Protein AF-A0A0E0AJB6-F1 (afdb_monomer_lite)

Sequence (121 aa):
MEKEKQAGHGKLPHEQQLQASTELMHHSLGYARSMALGCAAKLGVADAIHRAGGCATLDGLHAALSLHPSKLPFLRSVMRVLVASGVFAQVEEEEDDNEDIAGAGGYYRLTPVSSLLVTAC

Secondary structure (DSSP, 8-state):
-------------HHHHHHHHHHHHHHHHHHHHHHHHHHHHHHTHHHHHHHTTSEEEHHHHHHHTT--GGGHHHHHHHHHHHHHTTSEEEE--S----GGGTTSSPEEEE-HHHHTT----

Organism: NCBI:txid40148

Radius of gyration: 21.07 Å; chains: 1; bounding box: 37×35×81 Å

pLDDT: mean 83.64, std 18.5, range [37.12, 96.19]

InterPro domains:
  IPR012967 Caffeic acid 3-O-methyltransferase-like, dimerisation domain [PF08100] (25-119)
  IPR016461 O-methyltransferase-like [PS51683] (25-121)
  IPR016461 O-methyltransferase-like [PTHR11746] (15-119)
  IPR036388 Winged helix-like DNA-binding domain superfamily [G3DSA:1.10.10.10] (9-117)
  IPR036390 Winged helix DNA-binding domain superfamily [SSF46785] (15-119)

Structure (mmCIF, N/CA/C/O backbone):
data_AF-A0A0E0AJB6-F1
#
_entry.id   AF-A0A0E0AJB6-F1
#
loop_
_atom_site.group_PDB
_atom_site.id
_atom_site.type_symbol
_atom_site.label_atom_id
_atom_site.label_alt_id
_atom_site.label_comp_id
_atom_site.label_asym_id
_atom_site.label_entity_id
_atom_site.label_seq_id
_atom_site.pdbx_PDB_ins_code
_atom_site.Cartn_x
_atom_site.Cartn_y
_atom_site.Cartn_z
_atom_site.occupancy
_atom_site.B_iso_or_equiv
_atom_site.auth_seq_id
_atom_site.auth_comp_id
_atom_site.auth_asym_id
_atom_site.auth_atom_id
_atom_site.pdbx_PDB_model_num
ATOM 1 N N . MET A 1 1 ? -8.980 7.826 62.248 1.00 37.12 1 MET A N 1
ATOM 2 C CA . MET A 1 1 ? -9.774 6.675 61.778 1.00 37.12 1 MET A CA 1
ATOM 3 C C . MET A 1 1 ? -10.696 7.186 60.681 1.00 37.12 1 MET A C 1
ATOM 5 O O . MET A 1 1 ? -11.859 7.468 60.913 1.00 37.12 1 MET A O 1
ATOM 9 N N . GLU A 1 2 ? -10.133 7.648 59.567 1.00 44.25 2 GLU A N 1
ATOM 10 C CA . GLU A 1 2 ? -9.718 6.776 58.457 1.00 44.25 2 GLU A CA 1
ATOM 11 C C . GLU A 1 2 ? -10.877 5.877 58.033 1.00 44.25 2 GLU A C 1
ATOM 13 O O . GLU A 1 2 ? -11.219 4.933 58.735 1.00 44.25 2 GLU A O 1
ATOM 18 N N . LYS A 1 3 ? -11.454 6.159 56.868 1.00 40.78 3 LYS A N 1
ATOM 19 C CA . LYS A 1 3 ? -11.121 5.354 55.696 1.00 40.78 3 LYS A CA 1
ATOM 20 C C . LYS A 1 3 ? -11.335 6.180 54.437 1.00 40.78 3 LYS A C 1
ATOM 22 O O . LYS A 1 3 ? -12.447 6.591 54.114 1.00 40.78 3 LYS A O 1
ATOM 27 N N . GLU A 1 4 ? -10.214 6.433 53.772 1.00 41.44 4 GLU A N 1
ATOM 28 C CA . GLU A 1 4 ? -10.127 6.894 52.397 1.00 41.44 4 GLU A CA 1
ATOM 29 C C . GLU A 1 4 ? -11.095 6.110 51.515 1.00 41.44 4 GLU A C 1
ATOM 31 O O . GLU A 1 4 ? -11.059 4.880 51.427 1.00 41.44 4 GLU A O 1
ATOM 36 N N . LYS A 1 5 ? -11.966 6.852 50.837 1.00 46.44 5 LYS A N 1
ATOM 37 C CA . LYS A 1 5 ? -12.751 6.347 49.722 1.00 46.44 5 LYS A CA 1
ATOM 38 C C . LYS A 1 5 ? -11.797 6.218 48.541 1.00 46.44 5 LYS A C 1
ATOM 40 O O . LYS A 1 5 ? -11.645 7.142 47.747 1.00 46.44 5 LYS A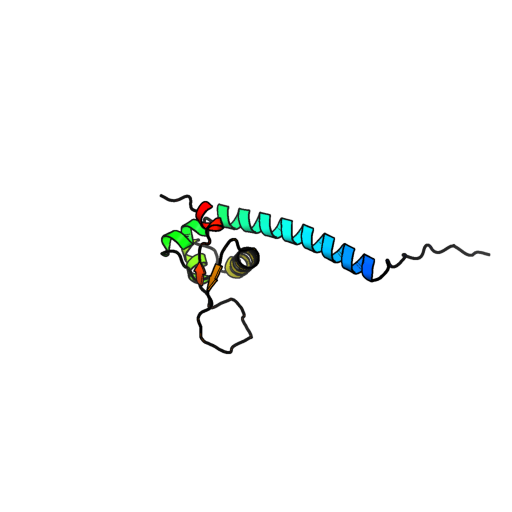 O 1
ATOM 45 N N . GLN A 1 6 ? -11.118 5.079 48.477 1.00 44.09 6 GLN A N 1
ATOM 46 C CA . GLN A 1 6 ? -10.267 4.715 47.358 1.00 44.09 6 GLN A CA 1
ATOM 47 C C . GLN A 1 6 ? -11.124 4.728 46.087 1.00 44.09 6 GLN A C 1
ATOM 49 O O . GLN A 1 6 ? -12.059 3.939 45.937 1.00 44.09 6 GLN A O 1
ATOM 54 N N . ALA A 1 7 ? -10.846 5.686 45.204 1.00 43.38 7 ALA A N 1
ATOM 55 C CA . ALA A 1 7 ? -11.436 5.775 43.882 1.00 43.38 7 ALA A CA 1
ATOM 56 C C . ALA A 1 7 ? -10.963 4.560 43.077 1.00 43.38 7 ALA A C 1
ATOM 58 O O . ALA A 1 7 ? -9.855 4.530 42.544 1.00 43.38 7 ALA A O 1
ATOM 59 N N . GLY A 1 8 ? -11.789 3.515 43.062 1.00 42.62 8 GLY A N 1
ATOM 60 C CA . GLY A 1 8 ? -11.574 2.357 42.213 1.00 42.62 8 GLY A CA 1
ATOM 61 C C . GLY A 1 8 ? -11.555 2.807 40.758 1.00 42.62 8 GLY A C 1
ATOM 62 O O . GLY A 1 8 ? -12.491 3.462 40.301 1.00 42.62 8 GLY A O 1
ATOM 63 N N . HIS A 1 9 ? -10.493 2.453 40.035 1.00 51.06 9 HIS A N 1
ATOM 64 C CA . HIS A 1 9 ? -10.499 2.429 38.577 1.00 51.06 9 HIS A CA 1
ATOM 65 C C . HIS A 1 9 ? -11.685 1.560 38.142 1.00 51.06 9 HIS A C 1
ATOM 67 O O . HIS A 1 9 ? -11.621 0.332 38.197 1.00 51.06 9 HIS A O 1
ATOM 73 N N . GLY A 1 10 ? -12.803 2.200 37.800 1.00 55.09 10 GLY A N 1
ATOM 74 C CA . GLY A 1 10 ? -14.006 1.520 37.348 1.00 55.09 10 GLY A CA 1
ATOM 75 C C . GLY A 1 10 ? -13.693 0.797 36.048 1.00 55.09 10 GLY A C 1
ATOM 76 O O . GLY A 1 10 ? -13.557 1.427 35.002 1.00 55.09 10 GLY A O 1
ATOM 77 N N . LYS A 1 11 ? -13.531 -0.525 36.116 1.00 63.06 11 LYS A N 1
ATOM 78 C CA . LYS A 1 11 ? -13.407 -1.366 34.930 1.00 63.06 11 LYS A CA 1
ATOM 79 C C . LYS A 1 11 ? -14.711 -1.215 34.143 1.00 63.06 11 LYS A C 1
ATOM 81 O O . LYS A 1 11 ? -15.762 -1.632 34.624 1.00 63.06 11 LYS A O 1
ATOM 86 N N . LEU A 1 12 ? -14.645 -0.570 32.978 1.00 70.25 12 LEU A N 1
ATOM 87 C CA . LEU A 1 12 ? -15.773 -0.493 32.048 1.00 70.25 12 LEU A CA 1
ATOM 88 C C . LEU A 1 12 ? -16.323 -1.917 31.799 1.00 70.25 12 LEU A C 1
ATOM 90 O O . LEU A 1 12 ? -15.528 -2.863 31.750 1.00 70.25 12 LEU A O 1
ATOM 94 N N . PRO A 1 13 ? -17.649 -2.098 31.653 1.00 87.00 13 PRO A N 1
ATOM 95 C CA . PRO A 1 13 ? -18.245 -3.362 31.231 1.00 87.00 13 PRO A CA 1
ATOM 96 C C . PRO A 1 13 ? -17.507 -3.943 30.019 1.00 87.00 13 PRO A C 1
ATOM 98 O O . PRO A 1 13 ? -17.110 -3.198 29.126 1.00 87.00 13 PRO A O 1
ATOM 101 N N . HIS A 1 14 ? -17.329 -5.266 29.972 1.00 88.00 14 HIS A N 1
ATOM 102 C CA . HIS A 1 14 ? -16.544 -5.947 28.930 1.00 88.00 14 HIS A CA 1
ATOM 103 C C . HIS A 1 14 ? -16.961 -5.550 27.501 1.00 88.00 14 HIS A C 1
ATOM 105 O O . HIS A 1 14 ? -16.120 -5.350 26.632 1.00 88.00 14 HIS A O 1
ATOM 111 N N . GLU A 1 15 ? -18.261 -5.367 27.280 1.00 90.81 15 GLU A N 1
ATOM 112 C CA . GLU A 1 15 ? -18.830 -4.945 25.998 1.00 90.81 15 GLU A CA 1
ATOM 113 C C . GLU A 1 15 ? -18.426 -3.508 25.622 1.00 90.81 15 GLU A C 1
ATOM 115 O O . GLU A 1 15 ? -18.019 -3.250 24.492 1.00 90.81 15 GLU A O 1
ATOM 120 N N . GLN A 1 16 ? -18.417 -2.589 26.596 1.00 91.44 16 GLN A N 1
ATOM 121 C CA . GLN A 1 16 ? -17.944 -1.214 26.401 1.00 91.44 16 GLN A CA 1
ATOM 122 C C . GLN A 1 16 ? -16.432 -1.164 26.150 1.00 91.44 16 GLN A C 1
ATOM 124 O O . GLN A 1 16 ? -15.971 -0.346 25.358 1.00 91.44 16 GLN A O 1
ATOM 129 N N . GLN A 1 17 ? -15.654 -2.048 26.785 1.00 91.94 17 GLN A N 1
ATOM 130 C CA . GLN A 1 17 ? -14.219 -2.177 26.510 1.00 91.94 17 GLN A CA 1
ATOM 131 C C . GLN A 1 17 ? -13.970 -2.665 25.081 1.00 91.94 17 GLN A C 1
ATOM 133 O O . GLN A 1 17 ? -13.159 -2.073 24.372 1.00 91.94 17 GLN A O 1
ATOM 138 N N . LEU A 1 18 ? -14.697 -3.696 24.640 1.00 95.12 18 LEU A N 1
ATOM 139 C CA . LEU A 1 18 ? -14.582 -4.232 23.285 1.00 95.12 18 LEU A CA 1
ATOM 140 C C . LEU A 1 18 ? -14.973 -3.193 22.227 1.00 95.12 18 LEU A C 1
ATOM 142 O O . LEU A 1 18 ? -14.268 -3.033 21.227 1.00 95.12 18 LEU A O 1
ATOM 146 N N . GLN A 1 19 ? -16.061 -2.457 22.460 1.00 95.12 19 GLN A N 1
ATOM 147 C CA . GLN A 1 19 ? -16.491 -1.390 21.564 1.00 95.12 19 GLN A CA 1
ATOM 148 C C . GLN A 1 19 ? -15.448 -0.267 21.497 1.00 95.12 19 GLN A C 1
ATOM 150 O O . GLN A 1 19 ? -15.022 0.096 20.403 1.00 95.12 19 GLN A O 1
ATOM 155 N N . ALA A 1 20 ? -14.958 0.217 22.642 1.00 95.62 20 ALA A N 1
ATOM 156 C CA . ALA A 1 20 ? -13.932 1.257 22.680 1.00 95.62 20 ALA A CA 1
ATOM 157 C C . ALA A 1 20 ? -12.632 0.820 21.978 1.00 95.62 20 ALA A C 1
ATOM 159 O O . ALA A 1 20 ? -12.030 1.596 21.235 1.00 95.62 20 ALA A O 1
ATOM 160 N N . SER A 1 21 ? -12.205 -0.436 22.160 1.00 94.06 21 SER A N 1
ATOM 161 C CA . SER A 1 21 ? -11.056 -0.991 21.437 1.00 94.06 21 SER A CA 1
ATOM 162 C C . SER A 1 21 ? -11.304 -1.061 19.931 1.00 94.06 21 SER A C 1
ATOM 164 O O . SER A 1 21 ? -10.416 -0.720 19.155 1.00 94.06 21 SER A O 1
ATOM 166 N N . THR A 1 22 ? -12.506 -1.450 19.507 1.00 96.19 22 THR A N 1
ATOM 167 C CA . THR A 1 22 ? -12.876 -1.494 18.085 1.00 96.19 22 THR A CA 1
ATOM 168 C C . THR A 1 22 ? -12.837 -0.100 17.461 1.00 96.19 22 THR A C 1
ATOM 170 O O . THR A 1 22 ? -12.237 0.081 16.402 1.00 96.19 22 THR A O 1
ATOM 173 N N . GLU A 1 23 ? -13.414 0.898 18.132 1.00 96.06 23 GLU A N 1
ATOM 174 C CA . GLU A 1 23 ? -13.410 2.293 17.682 1.00 96.06 23 GLU A CA 1
ATOM 175 C C . GLU A 1 23 ? -11.980 2.840 17.551 1.00 96.06 23 GLU A C 1
ATOM 177 O O . GLU A 1 23 ? -11.617 3.408 16.514 1.00 96.06 23 GLU A O 1
ATOM 182 N N . LEU A 1 24 ? -11.134 2.598 18.557 1.00 95.88 24 LEU A N 1
ATOM 183 C CA . LEU A 1 24 ? -9.729 3.006 18.533 1.00 95.88 24 LEU A CA 1
ATOM 184 C C . LEU A 1 24 ? -8.952 2.326 17.396 1.00 95.88 24 LEU A C 1
ATOM 186 O O . LEU A 1 24 ? -8.167 2.978 16.698 1.00 95.88 24 LEU A O 1
ATOM 190 N N . MET A 1 25 ? -9.176 1.028 17.186 1.00 93.00 25 MET A N 1
ATOM 191 C CA . MET A 1 25 ? -8.531 0.268 16.117 1.00 93.00 25 MET A CA 1
ATOM 192 C C . MET A 1 25 ? -8.983 0.737 14.738 1.00 93.00 25 MET A C 1
ATOM 194 O O . MET A 1 25 ? -8.150 0.873 13.845 1.00 93.00 25 MET A O 1
ATOM 198 N N . HIS A 1 26 ? -10.266 1.049 14.562 1.00 93.69 26 HIS A N 1
ATOM 199 C CA . HIS A 1 26 ? -10.784 1.584 13.309 1.00 93.69 26 HIS A CA 1
ATOM 200 C C . HIS A 1 26 ? -10.144 2.938 12.970 1.00 93.69 26 HIS A C 1
ATOM 202 O O . HIS A 1 26 ? -9.676 3.135 11.847 1.00 93.69 26 HIS A O 1
ATOM 208 N N . HIS A 1 27 ? -10.041 3.846 13.947 1.00 94.62 27 HIS A N 1
ATOM 209 C CA . HIS A 1 27 ? -9.377 5.135 13.746 1.00 94.62 27 HIS A CA 1
ATOM 210 C C . HIS A 1 27 ? -7.886 4.969 13.407 1.00 94.62 27 HIS A C 1
ATOM 212 O O . HIS A 1 27 ? -7.391 5.547 12.435 1.00 94.62 27 HIS A O 1
ATOM 218 N N . SER A 1 28 ? -7.186 4.116 14.159 1.00 92.94 28 SER A N 1
ATOM 219 C CA . SER A 1 28 ? -5.764 3.820 13.948 1.00 92.94 28 SER A CA 1
ATOM 220 C C . SER A 1 28 ? -5.505 3.200 12.572 1.00 92.94 28 SER A C 1
ATOM 222 O O . SER A 1 28 ? -4.583 3.606 11.863 1.00 92.94 28 SER A O 1
ATOM 224 N N . LEU A 1 29 ? -6.345 2.248 12.158 1.00 89.06 29 LEU A N 1
ATOM 225 C CA . LEU A 1 29 ? -6.240 1.592 10.858 1.00 89.06 29 LEU A CA 1
ATOM 226 C C . LEU A 1 29 ? -6.580 2.550 9.711 1.00 89.06 29 LEU A C 1
ATOM 228 O O . LEU A 1 29 ? -5.921 2.513 8.673 1.00 89.06 29 LEU A O 1
ATOM 232 N N . GLY A 1 30 ? -7.560 3.438 9.900 1.00 93.19 30 GLY A N 1
ATOM 233 C CA . GLY A 1 30 ? -7.875 4.506 8.953 1.00 93.19 30 GLY A CA 1
ATOM 234 C C . GLY A 1 30 ? -6.679 5.429 8.710 1.00 93.19 30 GLY A C 1
ATOM 235 O O . GLY A 1 30 ? -6.318 5.684 7.560 1.00 93.19 30 GLY A O 1
ATOM 236 N N . TYR A 1 31 ? -6.002 5.860 9.778 1.00 93.56 31 TYR A N 1
ATOM 237 C CA . TYR A 1 31 ? -4.764 6.635 9.668 1.00 93.56 31 TYR A CA 1
ATOM 238 C C . TYR A 1 31 ? -3.649 5.849 8.961 1.00 93.56 31 TYR A C 1
ATOM 240 O O . TYR A 1 31 ? -3.040 6.356 8.016 1.00 93.56 31 TYR A O 1
ATOM 248 N N . ALA A 1 32 ? -3.415 4.594 9.360 1.00 91.19 32 ALA A N 1
ATOM 249 C CA . ALA A 1 32 ? -2.394 3.741 8.753 1.00 91.19 32 ALA A CA 1
ATOM 250 C C . ALA A 1 32 ? -2.629 3.535 7.247 1.00 91.19 32 ALA A C 1
ATOM 252 O O . ALA A 1 32 ? -1.683 3.612 6.465 1.00 91.19 32 ALA A O 1
ATOM 253 N N . ARG A 1 33 ? -3.887 3.345 6.827 1.00 93.19 33 ARG A N 1
ATOM 254 C CA . ARG A 1 33 ? -4.293 3.228 5.418 1.00 93.19 33 ARG A CA 1
ATOM 255 C C . ARG A 1 33 ? -3.958 4.495 4.631 1.00 93.19 33 ARG A C 1
ATOM 257 O O . ARG A 1 33 ? -3.329 4.404 3.581 1.00 93.19 33 ARG A O 1
ATOM 264 N N . SER A 1 34 ? -4.327 5.666 5.150 1.00 95.12 34 SER A N 1
ATOM 265 C CA . SER A 1 34 ? -4.028 6.958 4.515 1.00 95.12 34 SER A CA 1
ATOM 266 C C . SER A 1 34 ? -2.525 7.201 4.398 1.00 95.12 34 SER A C 1
ATOM 268 O O . SER A 1 34 ? -2.043 7.639 3.352 1.00 95.12 34 SER A O 1
ATOM 270 N N . MET A 1 35 ? -1.761 6.861 5.438 1.00 96.06 35 MET A N 1
ATOM 271 C CA . MET A 1 35 ? -0.309 6.995 5.404 1.00 96.06 35 MET A CA 1
ATOM 272 C C . MET A 1 35 ? 0.349 6.015 4.437 1.00 96.06 35 MET A C 1
ATOM 274 O O . MET A 1 35 ? 1.234 6.413 3.682 1.00 96.06 35 MET A O 1
ATOM 278 N N . ALA A 1 36 ? -0.102 4.760 4.412 1.00 95.56 36 ALA A N 1
ATOM 279 C CA . ALA A 1 36 ? 0.360 3.762 3.457 1.00 95.56 36 ALA A CA 1
ATOM 280 C C . ALA A 1 36 ? 0.081 4.209 2.015 1.00 95.56 36 ALA A C 1
ATOM 282 O O . ALA A 1 36 ? 0.965 4.112 1.165 1.00 95.56 36 ALA A O 1
ATOM 283 N N . LEU A 1 37 ? -1.103 4.775 1.755 1.00 95.56 37 LEU A N 1
ATOM 284 C CA . LEU A 1 37 ? -1.476 5.299 0.441 1.00 95.56 37 LEU A CA 1
ATOM 285 C C . LEU A 1 37 ? -0.569 6.465 0.035 1.00 95.56 37 LEU A C 1
ATOM 287 O O . LEU A 1 37 ? -0.026 6.471 -1.068 1.00 95.56 37 LEU A O 1
ATOM 291 N N . GLY A 1 38 ? -0.339 7.411 0.948 1.00 95.56 38 GLY A N 1
ATOM 292 C CA . GLY A 1 38 ? 0.596 8.512 0.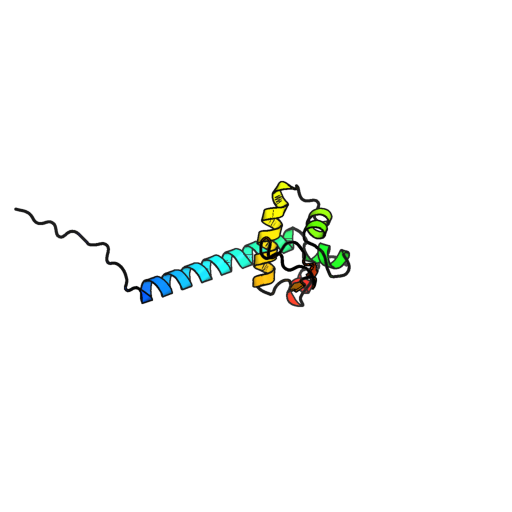730 1.00 95.56 38 GLY A CA 1
ATOM 293 C C . GLY A 1 38 ? 2.025 8.032 0.457 1.00 95.56 38 GLY A C 1
ATOM 294 O O . GLY A 1 38 ? 2.701 8.586 -0.408 1.00 95.56 38 GLY A O 1
ATOM 295 N N . CYS A 1 39 ? 2.487 6.986 1.147 1.00 94.75 39 CYS A N 1
ATOM 296 C CA . CYS A 1 39 ? 3.782 6.360 0.880 1.00 94.75 39 CYS A CA 1
ATOM 297 C C . CYS A 1 39 ? 3.831 5.714 -0.508 1.00 94.75 39 CYS A C 1
ATOM 299 O O . CYS A 1 39 ? 4.784 5.957 -1.242 1.00 94.75 39 CYS A O 1
ATOM 301 N N . ALA A 1 40 ? 2.817 4.932 -0.888 1.00 94.94 40 ALA A N 1
ATOM 302 C CA . ALA A 1 40 ? 2.765 4.281 -2.196 1.00 94.94 40 ALA A CA 1
ATOM 303 C C . ALA A 1 40 ? 2.728 5.288 -3.352 1.00 94.94 40 ALA A C 1
ATOM 305 O O . ALA A 1 40 ? 3.414 5.082 -4.353 1.00 94.94 40 ALA A O 1
ATOM 306 N N . ALA A 1 41 ? 1.999 6.395 -3.186 1.00 94.00 41 ALA A N 1
ATOM 307 C CA . ALA A 1 41 ? 1.978 7.491 -4.149 1.00 94.00 41 ALA A CA 1
ATOM 308 C C . ALA A 1 41 ? 3.356 8.164 -4.272 1.00 94.00 41 ALA A C 1
ATOM 310 O O . ALA A 1 41 ? 3.880 8.293 -5.371 1.00 94.00 41 ALA A O 1
ATOM 311 N N . LYS A 1 42 ? 3.995 8.529 -3.150 1.00 94.50 42 LYS A N 1
ATOM 312 C CA . LYS A 1 42 ? 5.325 9.174 -3.158 1.00 94.50 42 LYS A CA 1
ATOM 313 C C . LYS A 1 42 ? 6.435 8.275 -3.693 1.00 94.50 42 LYS A C 1
ATOM 315 O O . LYS A 1 42 ? 7.375 8.772 -4.301 1.00 94.50 42 LYS A O 1
ATOM 320 N N . LEU A 1 43 ? 6.355 6.975 -3.422 1.00 94.19 43 LEU A N 1
ATOM 321 C CA . LEU A 1 43 ? 7.304 5.996 -3.942 1.00 94.19 43 LEU A CA 1
ATOM 322 C C . LEU A 1 43 ? 7.056 5.691 -5.426 1.00 94.19 43 LEU A C 1
ATOM 324 O O . LEU A 1 43 ? 7.938 5.142 -6.068 1.00 94.19 43 LEU A O 1
ATOM 328 N N . GLY A 1 44 ? 5.890 6.030 -5.984 1.00 95.25 44 GLY A N 1
ATOM 329 C CA . GLY A 1 44 ? 5.545 5.662 -7.357 1.00 95.25 44 GLY A CA 1
ATOM 330 C C . GLY A 1 44 ? 5.325 4.156 -7.512 1.00 95.25 44 GLY A C 1
ATOM 331 O O . GLY A 1 44 ? 5.703 3.570 -8.524 1.00 95.25 44 GLY A O 1
ATOM 332 N N . VAL A 1 45 ? 4.732 3.505 -6.501 1.00 96.00 45 VAL A N 1
ATOM 333 C CA . VAL A 1 45 ? 4.448 2.057 -6.527 1.00 96.00 45 VAL A CA 1
ATOM 334 C C . VAL A 1 45 ? 3.540 1.705 -7.703 1.00 96.00 45 VAL A C 1
ATOM 336 O O . VAL A 1 45 ? 3.797 0.731 -8.404 1.00 96.00 45 VAL A O 1
ATOM 339 N N . ALA A 1 46 ? 2.498 2.507 -7.946 1.00 95.69 46 ALA A N 1
ATOM 340 C CA . ALA A 1 46 ? 1.577 2.273 -9.054 1.00 95.69 46 ALA A CA 1
ATOM 341 C C . ALA A 1 46 ? 2.290 2.363 -10.411 1.00 95.69 46 ALA A C 1
ATOM 343 O O . ALA A 1 46 ? 2.129 1.473 -11.243 1.00 95.69 46 ALA A O 1
ATOM 344 N N . ASP A 1 47 ? 3.150 3.368 -10.593 1.00 95.88 47 ASP A N 1
ATOM 345 C CA . ASP A 1 47 ? 3.966 3.507 -11.800 1.00 95.88 47 ASP A CA 1
ATOM 346 C C . ASP A 1 47 ? 4.964 2.351 -11.959 1.00 95.88 47 ASP A C 1
ATOM 348 O O . ASP A 1 47 ? 5.183 1.870 -13.068 1.00 95.88 47 ASP A O 1
ATOM 352 N N . ALA A 1 48 ? 5.563 1.870 -10.865 1.00 95.75 48 ALA A N 1
ATOM 353 C CA . ALA A 1 48 ? 6.464 0.720 -10.897 1.00 95.75 48 ALA A CA 1
ATOM 354 C C . ALA A 1 48 ? 5.743 -0.558 -11.357 1.00 95.75 48 ALA A C 1
ATOM 356 O O . ALA A 1 48 ? 6.251 -1.258 -12.231 1.00 95.75 48 ALA A O 1
ATOM 357 N N . ILE A 1 49 ? 4.541 -0.826 -10.834 1.00 95.44 49 ILE A N 1
ATOM 358 C CA . ILE A 1 49 ? 3.712 -1.961 -11.271 1.00 95.44 49 ILE A CA 1
ATOM 359 C C . ILE A 1 49 ? 3.272 -1.777 -12.728 1.00 95.44 49 ILE A C 1
ATOM 361 O O . ILE A 1 49 ? 3.306 -2.730 -13.503 1.00 95.44 49 ILE A O 1
ATOM 365 N N . HIS A 1 50 ? 2.891 -0.560 -13.128 1.00 94.69 50 HIS A N 1
ATOM 366 C CA . HIS A 1 50 ? 2.487 -0.269 -14.502 1.00 94.69 50 HIS A CA 1
ATOM 367 C C . HIS A 1 50 ? 3.624 -0.540 -15.499 1.00 94.69 50 HIS A C 1
ATOM 369 O O . HIS A 1 50 ? 3.432 -1.274 -16.468 1.00 94.69 50 HIS A O 1
ATOM 375 N N . ARG A 1 51 ? 4.837 -0.041 -15.218 1.00 94.44 51 ARG A N 1
ATOM 376 C CA . ARG A 1 51 ? 6.033 -0.285 -16.045 1.00 94.44 51 ARG A CA 1
ATOM 377 C C . ARG A 1 51 ? 6.454 -1.754 -16.091 1.00 94.44 51 ARG A C 1
ATOM 379 O O . ARG A 1 51 ? 7.061 -2.169 -17.072 1.00 94.44 51 ARG A O 1
ATOM 386 N N . ALA A 1 52 ? 6.128 -2.533 -15.062 1.00 91.56 52 ALA A N 1
ATOM 387 C CA . ALA A 1 52 ? 6.380 -3.972 -15.017 1.00 91.56 52 ALA A CA 1
ATOM 388 C C . ALA A 1 52 ? 5.360 -4.807 -15.824 1.00 91.56 52 ALA A C 1
ATOM 390 O O . ALA A 1 52 ? 5.420 -6.031 -15.796 1.00 91.56 52 ALA A O 1
ATOM 391 N N . GLY A 1 53 ? 4.427 -4.176 -16.549 1.00 89.12 53 GLY A N 1
ATOM 392 C CA . GLY A 1 53 ? 3.392 -4.876 -17.321 1.00 89.12 53 GLY A CA 1
ATOM 393 C C . GLY A 1 53 ? 2.089 -5.107 -16.549 1.00 89.12 53 GLY A C 1
ATOM 394 O O . GLY A 1 53 ? 1.267 -5.926 -16.951 1.00 89.12 53 GLY A O 1
ATOM 395 N N . GLY A 1 54 ? 1.875 -4.383 -15.445 1.00 87.62 54 GLY A N 1
ATOM 396 C CA . GLY A 1 54 ? 0.636 -4.416 -14.662 1.00 87.62 54 GLY A CA 1
ATOM 397 C C . GLY A 1 54 ? 0.636 -5.401 -13.490 1.00 87.62 54 GLY A C 1
ATOM 398 O O . GLY A 1 54 ? -0.335 -5.434 -12.729 1.00 87.62 54 GLY A O 1
ATOM 399 N N . CYS A 1 55 ? 1.715 -6.161 -13.299 1.00 91.50 55 CYS A N 1
ATOM 400 C CA . CYS A 1 55 ? 1.956 -6.975 -12.113 1.00 91.50 55 CYS A CA 1
ATOM 401 C C . CYS A 1 55 ? 3.435 -6.926 -11.699 1.00 91.50 55 CYS A C 1
ATOM 403 O O . CYS A 1 55 ? 4.314 -6.767 -12.540 1.00 91.50 55 CYS A O 1
ATOM 405 N N . ALA A 1 56 ? 3.721 -7.041 -10.400 1.00 93.69 56 ALA A N 1
ATOM 406 C CA . ALA A 1 56 ? 5.092 -7.090 -9.891 1.00 93.69 56 ALA A CA 1
ATOM 407 C C . ALA A 1 56 ? 5.180 -7.882 -8.581 1.00 93.69 56 ALA A C 1
ATOM 409 O O . ALA A 1 56 ? 4.309 -7.761 -7.723 1.00 93.69 56 ALA A O 1
ATOM 410 N N . THR A 1 57 ? 6.249 -8.656 -8.396 1.00 93.69 57 THR A N 1
ATOM 411 C CA . THR A 1 57 ? 6.559 -9.293 -7.105 1.00 93.69 57 THR A CA 1
ATOM 412 C C . THR A 1 57 ? 7.060 -8.257 -6.097 1.00 93.69 57 THR A C 1
ATOM 414 O O . THR A 1 57 ? 7.415 -7.132 -6.462 1.00 93.69 57 THR A O 1
ATOM 417 N N . LEU A 1 58 ? 7.123 -8.622 -4.812 1.00 93.12 58 LEU A N 1
ATOM 418 C CA . LEU A 1 58 ? 7.685 -7.739 -3.785 1.00 93.12 58 LEU A CA 1
ATOM 419 C C . LEU A 1 58 ? 9.136 -7.342 -4.096 1.00 93.12 58 LEU A C 1
ATOM 421 O O . LEU A 1 58 ? 9.487 -6.168 -3.975 1.00 93.12 58 LEU A O 1
ATOM 425 N N . ASP A 1 59 ? 9.956 -8.303 -4.520 1.00 91.69 59 ASP A N 1
ATOM 426 C CA . ASP A 1 59 ? 11.358 -8.061 -4.867 1.00 91.69 59 ASP A CA 1
ATOM 427 C C . ASP A 1 59 ? 11.483 -7.262 -6.168 1.00 91.69 59 ASP A C 1
ATOM 429 O O . ASP A 1 59 ? 12.305 -6.352 -6.260 1.00 91.69 59 ASP A O 1
ATOM 433 N N . GLY A 1 60 ? 10.602 -7.518 -7.143 1.00 92.50 60 GLY A N 1
ATOM 434 C CA . GLY A 1 60 ? 10.504 -6.713 -8.359 1.00 92.50 60 GLY A CA 1
ATOM 435 C C . GLY A 1 60 ? 10.170 -5.251 -8.055 1.00 92.50 60 GLY A C 1
ATOM 436 O O . GLY A 1 60 ? 10.807 -4.345 -8.592 1.00 92.50 60 GLY A O 1
ATOM 437 N N . LEU A 1 61 ? 9.233 -5.004 -7.133 1.00 93.69 61 LEU A N 1
ATOM 438 C CA . LEU A 1 61 ? 8.930 -3.658 -6.645 1.00 93.69 61 LEU A CA 1
ATOM 439 C C . LEU A 1 61 ? 10.116 -3.042 -5.906 1.00 93.69 61 LEU A C 1
ATOM 441 O O . LEU A 1 61 ? 10.452 -1.887 -6.146 1.00 93.69 61 LEU A O 1
ATOM 445 N N . HIS A 1 62 ? 10.765 -3.787 -5.013 1.00 94.25 62 HIS A N 1
ATOM 446 C CA . HIS A 1 62 ? 11.926 -3.301 -4.267 1.00 94.25 62 HIS A CA 1
ATOM 447 C C . HIS A 1 62 ? 13.063 -2.853 -5.192 1.00 94.25 62 HIS A C 1
ATOM 449 O O . HIS A 1 62 ? 13.596 -1.753 -5.011 1.00 94.25 62 HIS A O 1
ATOM 455 N N . ALA A 1 63 ? 13.353 -3.652 -6.222 1.00 93.06 63 ALA A N 1
ATOM 456 C CA . ALA A 1 63 ? 14.330 -3.340 -7.257 1.00 93.06 63 ALA A CA 1
ATOM 457 C C . ALA A 1 63 ? 13.901 -2.133 -8.108 1.00 93.06 63 ALA A C 1
ATOM 459 O O . ALA A 1 63 ? 14.679 -1.195 -8.280 1.00 93.06 63 ALA A O 1
ATOM 460 N N . ALA A 1 64 ? 12.650 -2.100 -8.584 1.00 93.44 64 ALA A N 1
ATOM 461 C CA . ALA A 1 64 ? 12.129 -1.005 -9.409 1.00 93.44 64 ALA A CA 1
ATOM 462 C C . ALA A 1 64 ? 12.096 0.344 -8.670 1.00 93.44 64 ALA A C 1
ATOM 464 O O . ALA A 1 64 ? 12.246 1.398 -9.286 1.00 93.44 64 ALA A O 1
ATOM 465 N N . LEU A 1 65 ? 11.918 0.312 -7.348 1.00 93.69 65 LEU A N 1
ATOM 466 C CA . LEU A 1 65 ? 11.913 1.483 -6.473 1.00 93.69 65 LEU A CA 1
ATOM 467 C C . LEU A 1 65 ? 13.317 1.869 -5.974 1.00 93.69 65 LEU A C 1
ATOM 469 O O . LEU A 1 65 ? 13.451 2.860 -5.257 1.00 93.69 65 LEU A O 1
ATOM 473 N N . SER A 1 66 ? 14.358 1.102 -6.330 1.00 93.69 66 SER A N 1
ATOM 474 C CA . SER A 1 66 ? 15.750 1.317 -5.900 1.00 93.69 66 SER A CA 1
ATOM 475 C C . SER A 1 66 ? 15.899 1.483 -4.379 1.00 93.69 66 SER A C 1
ATOM 477 O O . SER A 1 66 ? 16.603 2.371 -3.890 1.00 93.69 66 SER A O 1
ATOM 479 N N . LEU A 1 67 ? 15.193 0.660 -3.598 1.00 92.75 67 LEU A N 1
ATOM 480 C CA . LEU A 1 67 ? 15.191 0.779 -2.141 1.00 92.75 67 LEU A CA 1
ATOM 481 C C 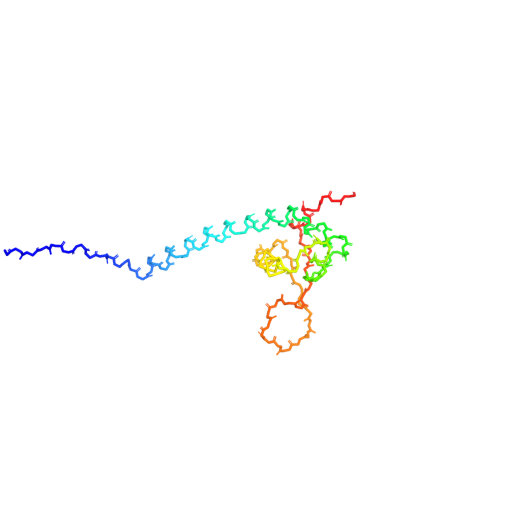. LEU A 1 67 ? 16.375 0.040 -1.506 1.00 92.75 67 LEU A C 1
ATOM 483 O O . LEU A 1 67 ? 16.827 -0.998 -1.973 1.00 92.75 67 LEU A O 1
ATOM 487 N N . HIS A 1 68 ? 16.844 0.535 -0.358 1.00 94.19 68 HIS A N 1
ATOM 488 C CA . HIS A 1 68 ? 1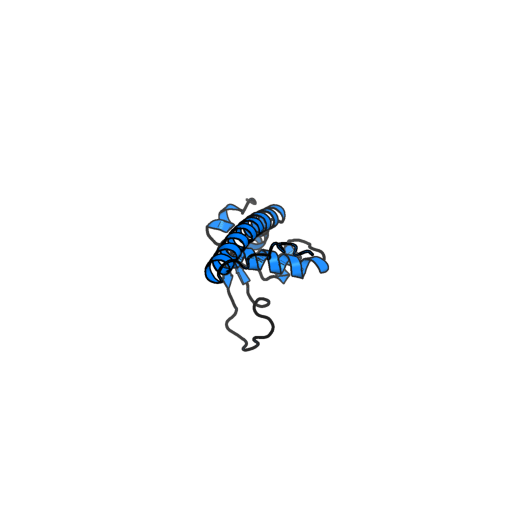7.825 -0.195 0.448 1.00 94.19 68 HIS A CA 1
ATOM 489 C C . HIS A 1 68 ? 17.210 -1.508 0.989 1.00 94.19 68 HIS A C 1
ATOM 491 O O . HIS A 1 68 ? 16.029 -1.498 1.359 1.00 94.19 68 HIS A O 1
ATOM 497 N N . PRO A 1 69 ? 17.958 -2.624 1.104 1.00 89.25 69 PRO A N 1
ATOM 498 C CA . PRO A 1 69 ? 17.430 -3.907 1.591 1.00 89.25 69 PRO A CA 1
ATOM 499 C C . PRO A 1 69 ? 16.729 -3.832 2.955 1.00 89.25 69 PRO A C 1
ATOM 501 O O . PRO A 1 69 ? 15.717 -4.492 3.178 1.00 89.25 69 PRO A O 1
ATOM 504 N N . SER A 1 70 ? 17.183 -2.946 3.849 1.00 93.56 70 SER A N 1
ATOM 505 C CA . SER A 1 70 ? 16.538 -2.724 5.157 1.00 93.56 70 SER A CA 1
ATOM 506 C C . SER A 1 70 ? 15.095 -2.208 5.072 1.00 93.56 70 SER A C 1
ATOM 508 O O . SER A 1 70 ? 14.360 -2.287 6.054 1.00 93.56 70 SER A O 1
ATOM 510 N N . LYS A 1 71 ? 14.671 -1.676 3.918 1.00 91.62 71 LYS A N 1
ATOM 511 C CA . LYS A 1 71 ? 13.311 -1.169 3.691 1.00 91.62 71 LYS A CA 1
ATOM 512 C C . LYS A 1 71 ? 12.348 -2.231 3.164 1.00 91.62 71 LYS A C 1
ATOM 514 O O . LYS A 1 71 ? 11.147 -1.974 3.146 1.00 91.62 71 LYS A O 1
ATOM 519 N N . LEU A 1 72 ? 12.835 -3.412 2.780 1.00 90.88 72 LEU A N 1
ATOM 520 C CA . LEU A 1 72 ? 12.000 -4.484 2.234 1.00 90.88 72 LEU A CA 1
ATOM 521 C C . LEU A 1 72 ? 10.867 -4.910 3.195 1.00 90.88 72 LEU A C 1
ATOM 523 O O . LEU A 1 72 ? 9.720 -4.984 2.749 1.00 90.88 72 LEU A O 1
ATOM 527 N N . PRO A 1 73 ? 11.098 -5.088 4.516 1.00 92.25 73 PRO A N 1
ATOM 528 C CA . PRO A 1 73 ? 10.015 -5.413 5.449 1.00 92.25 73 PRO A CA 1
ATOM 529 C C . PRO A 1 73 ? 8.974 -4.293 5.571 1.00 92.25 73 PRO A C 1
ATOM 531 O O . PRO A 1 73 ? 7.783 -4.562 5.710 1.00 92.25 73 PRO A O 1
ATOM 534 N N . PHE A 1 74 ? 9.404 -3.031 5.485 1.00 92.38 74 PHE A N 1
ATOM 535 C CA . PHE A 1 74 ? 8.504 -1.877 5.542 1.00 92.38 74 PHE A CA 1
ATOM 536 C C . PHE A 1 74 ? 7.653 -1.768 4.277 1.00 92.38 74 PHE A C 1
ATOM 538 O O . PHE A 1 74 ? 6.450 -1.535 4.377 1.00 92.38 74 PHE A O 1
ATOM 545 N N . LEU A 1 75 ? 8.254 -1.992 3.102 1.00 94.44 75 LEU A N 1
ATOM 546 C CA . LEU A 1 75 ? 7.526 -2.060 1.837 1.00 94.44 75 LEU A CA 1
ATOM 547 C C . LEU A 1 75 ? 6.468 -3.168 1.887 1.00 94.44 75 LEU A C 1
ATOM 549 O O . LEU A 1 75 ? 5.313 -2.908 1.563 1.00 94.44 75 LEU A O 1
ATOM 553 N N . ARG A 1 76 ? 6.829 -4.364 2.373 1.00 93.62 76 ARG A N 1
ATOM 554 C CA . ARG A 1 76 ? 5.885 -5.478 2.555 1.00 93.62 76 ARG A CA 1
ATOM 555 C C . ARG A 1 76 ? 4.700 -5.081 3.432 1.00 93.62 76 ARG A C 1
ATOM 557 O O . ARG A 1 76 ? 3.558 -5.326 3.060 1.00 93.62 76 ARG A O 1
ATOM 564 N N . SER A 1 77 ? 4.956 -4.444 4.574 1.00 92.75 77 SER A N 1
ATOM 565 C CA . SER A 1 77 ? 3.900 -3.995 5.489 1.00 92.75 77 SER A CA 1
ATOM 566 C C . SER A 1 77 ? 2.978 -2.956 4.848 1.00 92.75 77 SER A C 1
ATOM 568 O O . SER A 1 77 ? 1.759 -3.066 4.973 1.00 92.75 77 SER A O 1
ATOM 570 N N . VAL A 1 78 ? 3.536 -1.985 4.116 1.00 94.69 78 VAL A N 1
ATOM 571 C CA . VAL A 1 78 ? 2.754 -0.991 3.362 1.00 94.69 78 VAL A CA 1
ATOM 572 C C . VAL A 1 78 ? 1.889 -1.679 2.309 1.00 94.69 78 VAL A C 1
ATOM 574 O O . VAL A 1 78 ? 0.681 -1.452 2.277 1.00 94.69 78 VAL A O 1
ATOM 577 N N . MET A 1 79 ? 2.470 -2.565 1.498 1.00 95.50 79 MET 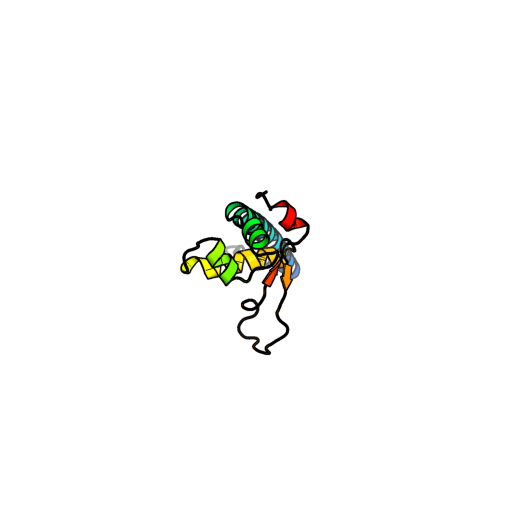A N 1
ATOM 578 C CA . MET A 1 79 ? 1.729 -3.295 0.469 1.00 95.50 79 MET A CA 1
ATOM 579 C C . MET A 1 79 ? 0.623 -4.158 1.071 1.00 95.50 79 MET A C 1
ATOM 581 O O . MET A 1 79 ? -0.493 -4.135 0.568 1.00 95.50 79 MET A O 1
ATOM 585 N N . ARG A 1 80 ? 0.872 -4.837 2.195 1.00 93.38 80 ARG A N 1
ATOM 586 C CA . ARG A 1 80 ? -0.144 -5.642 2.887 1.00 93.38 80 ARG A CA 1
ATOM 587 C C . ARG A 1 80 ? -1.326 -4.793 3.360 1.00 93.38 80 ARG A C 1
ATOM 589 O O . ARG A 1 80 ? -2.468 -5.182 3.141 1.00 93.38 80 ARG A O 1
ATOM 596 N N . VAL A 1 81 ? -1.076 -3.621 3.953 1.00 93.88 81 VAL A N 1
ATOM 597 C CA . VAL A 1 81 ? -2.147 -2.677 4.337 1.00 93.88 81 VAL A CA 1
ATOM 598 C C . VAL A 1 81 ? -2.933 -2.224 3.106 1.00 93.88 81 VAL A C 1
ATOM 600 O O . VAL A 1 81 ? -4.159 -2.120 3.151 1.00 93.88 81 VAL A O 1
ATOM 603 N N . LEU A 1 82 ? -2.248 -1.971 1.992 1.00 95.12 82 LEU A N 1
ATOM 604 C CA . LEU A 1 82 ? -2.878 -1.508 0.760 1.00 95.12 82 LEU A CA 1
ATOM 605 C C . LEU A 1 82 ? -3.667 -2.597 0.016 1.00 95.12 82 LEU A C 1
ATOM 607 O O . LEU A 1 82 ? -4.681 -2.300 -0.613 1.00 95.12 82 LEU A O 1
ATOM 611 N N . VAL A 1 83 ? -3.254 -3.855 0.138 1.00 95.31 83 VAL A N 1
ATOM 612 C CA . VAL A 1 83 ? -3.988 -5.016 -0.381 1.00 95.31 83 VAL A CA 1
ATOM 613 C C . VAL A 1 83 ? -5.205 -5.315 0.482 1.00 95.31 83 VAL A C 1
ATOM 615 O O . VAL A 1 83 ? -6.319 -5.371 -0.030 1.00 95.31 83 VAL A O 1
ATOM 618 N N . ALA A 1 84 ? -5.031 -5.386 1.805 1.00 92.19 84 ALA A N 1
ATOM 619 C CA . ALA A 1 84 ? -6.139 -5.574 2.744 1.00 92.19 84 ALA A CA 1
ATOM 620 C C . ALA A 1 84 ? -7.185 -4.449 2.649 1.00 92.19 84 ALA A C 1
ATOM 622 O O . ALA A 1 84 ? -8.337 -4.615 3.042 1.00 92.19 84 ALA A O 1
ATOM 623 N N . SER A 1 85 ? -6.786 -3.288 2.123 1.00 91.12 85 SER A N 1
ATOM 624 C CA . SER A 1 85 ? -7.682 -2.168 1.881 1.00 91.12 85 SER A CA 1
ATOM 625 C C . SER A 1 85 ? -8.343 -2.128 0.504 1.00 91.12 85 SER A C 1
ATOM 627 O O . SER A 1 85 ? -9.175 -1.241 0.287 1.00 91.12 85 SER A O 1
ATOM 629 N N . GLY A 1 86 ? -7.991 -3.044 -0.399 1.00 92.69 86 GLY A N 1
ATOM 630 C CA . GLY A 1 86 ? -8.483 -3.095 -1.776 1.00 92.69 86 GLY A CA 1
ATOM 631 C C . GLY A 1 86 ? -7.883 -2.035 -2.705 1.00 92.69 86 GLY A C 1
ATOM 632 O O . GLY A 1 86 ? -8.353 -1.872 -3.829 1.00 92.69 86 GLY A O 1
ATOM 633 N N . VAL A 1 87 ? -6.857 -1.296 -2.267 1.00 95.19 87 VAL A N 1
ATOM 634 C CA . VAL A 1 87 ? -6.175 -0.310 -3.120 1.00 95.19 87 VAL A CA 1
ATOM 635 C C . VAL A 1 87 ? -5.326 -1.024 -4.166 1.00 95.19 87 VAL A C 1
ATOM 637 O O . VAL A 1 87 ? -5.374 -0.658 -5.335 1.00 95.19 87 VAL A O 1
ATOM 640 N N . PHE A 1 88 ? -4.593 -2.064 -3.779 1.00 95.75 88 PHE A N 1
ATOM 641 C CA . PHE A 1 88 ? -3.907 -2.977 -4.699 1.00 95.75 88 PHE A CA 1
ATOM 642 C C . PHE A 1 88 ? -4.504 -4.378 -4.557 1.00 95.75 88 PHE A C 1
ATOM 644 O O . PHE A 1 88 ? -5.151 -4.682 -3.558 1.00 95.75 88 PHE A O 1
ATOM 651 N N . ALA A 1 89 ? -4.291 -5.228 -5.554 1.00 94.69 89 ALA A N 1
ATOM 652 C CA . ALA A 1 89 ? -4.611 -6.647 -5.469 1.00 94.69 89 ALA A CA 1
ATOM 653 C C . ALA A 1 89 ? -3.322 -7.447 -5.272 1.00 94.69 89 ALA A C 1
ATOM 655 O O . ALA A 1 89 ? -2.266 -7.039 -5.758 1.00 94.69 89 ALA A O 1
ATOM 656 N N . GLN A 1 90 ? -3.417 -8.582 -4.587 1.00 93.31 90 GLN A N 1
ATOM 657 C CA . GLN A 1 90 ? -2.367 -9.593 -4.554 1.00 93.31 90 GLN A CA 1
ATOM 658 C C . GLN A 1 90 ? -2.929 -10.866 -5.180 1.00 93.31 90 GLN A C 1
ATOM 660 O O . GLN A 1 90 ? -4.034 -11.280 -4.839 1.00 93.31 90 GLN A O 1
ATOM 665 N N . VAL A 1 91 ? -2.193 -11.429 -6.129 1.00 89.25 91 VAL A N 1
ATOM 666 C CA . VAL A 1 91 ? -2.481 -12.727 -6.736 1.00 89.25 91 VAL A CA 1
ATOM 667 C C . VAL A 1 91 ? -1.451 -13.691 -6.177 1.00 89.25 91 VAL A C 1
ATOM 669 O O . VAL A 1 91 ? -0.250 -13.456 -6.325 1.00 89.25 91 VAL A O 1
ATOM 672 N N . GLU A 1 92 ? -1.919 -14.711 -5.474 1.00 82.94 92 GLU A N 1
ATOM 673 C CA . GLU A 1 92 ? -1.077 -15.806 -5.000 1.00 82.94 92 GLU A CA 1
ATOM 674 C C . GLU A 1 92 ? -0.790 -16.737 -6.183 1.00 82.94 92 GLU A C 1
ATOM 676 O O . GLU A 1 92 ? -1.664 -16.956 -7.024 1.00 82.94 92 GLU A O 1
ATOM 681 N N . GLU A 1 93 ? 0.447 -17.221 -6.298 1.00 65.88 93 GLU A N 1
ATOM 682 C CA . GLU A 1 93 ? 0.728 -18.352 -7.180 1.00 65.88 93 GLU A CA 1
ATOM 683 C C . GLU A 1 93 ? 0.089 -19.594 -6.542 1.00 65.88 93 GLU A C 1
ATOM 685 O O . GLU A 1 93 ? 0.252 -19.836 -5.345 1.00 65.88 93 GLU A O 1
ATOM 690 N N . GLU A 1 94 ? -0.693 -20.345 -7.319 1.00 57.47 94 GLU A N 1
ATOM 691 C CA . GLU A 1 94 ? -1.200 -21.657 -6.914 1.00 57.47 94 GLU A CA 1
ATOM 692 C C . GLU A 1 94 ? -0.012 -22.630 -6.864 1.00 57.47 94 GLU A C 1
ATOM 694 O O . GLU A 1 94 ? 0.217 -23.307 -7.850 1.00 57.47 94 GLU A O 1
ATOM 699 N N . GLU A 1 95 ? 0.793 -22.629 -5.794 1.00 51.97 95 GLU A N 1
ATOM 700 C CA . GLU A 1 95 ? 1.716 -23.712 -5.389 1.00 51.97 95 GLU A CA 1
ATOM 701 C C . GLU A 1 95 ? 2.584 -23.256 -4.195 1.00 51.97 95 GLU A C 1
ATOM 703 O O . GLU A 1 95 ? 3.516 -22.470 -4.349 1.00 51.97 95 GLU A O 1
ATOM 708 N N . ASP A 1 96 ? 2.238 -23.694 -2.979 1.00 42.78 96 ASP A N 1
ATOM 709 C CA . ASP A 1 96 ? 3.023 -24.619 -2.132 1.00 42.78 96 ASP A CA 1
ATOM 710 C C . ASP A 1 96 ? 2.496 -24.540 -0.681 1.00 42.78 96 ASP A C 1
ATOM 712 O O . ASP A 1 96 ? 2.313 -23.451 -0.131 1.00 42.78 96 ASP A O 1
ATOM 716 N N . ASP A 1 97 ? 2.239 -25.695 -0.061 1.00 50.09 97 ASP A N 1
ATOM 717 C CA . ASP A 1 97 ? 1.593 -25.885 1.253 1.00 50.09 97 ASP A CA 1
ATOM 718 C C . ASP A 1 97 ? 2.495 -25.467 2.441 1.00 50.09 97 ASP A C 1
ATOM 720 O O . ASP A 1 97 ? 2.615 -26.169 3.448 1.00 50.09 97 ASP A O 1
ATOM 724 N N . ASN A 1 98 ? 3.186 -24.331 2.336 1.00 47.28 98 ASN A N 1
ATOM 725 C CA . ASN A 1 98 ? 4.088 -23.824 3.362 1.00 47.28 98 ASN A CA 1
ATOM 726 C C . ASN A 1 98 ? 3.477 -22.597 4.057 1.00 47.28 98 ASN A C 1
ATOM 728 O O . ASN A 1 98 ? 3.718 -21.443 3.694 1.00 47.28 98 ASN A O 1
ATOM 732 N N . GLU A 1 99 ? 2.662 -22.870 5.080 1.00 48.25 99 GLU A N 1
ATOM 733 C CA . GLU A 1 99 ? 1.929 -21.886 5.894 1.00 48.25 99 GLU A CA 1
ATOM 734 C C . GLU A 1 99 ? 2.827 -20.885 6.658 1.00 48.25 99 GLU A C 1
ATOM 736 O O . GLU A 1 99 ? 2.320 -19.918 7.233 1.00 48.25 99 GLU A O 1
ATOM 741 N N . ASP A 1 100 ? 4.155 -21.032 6.638 1.00 44.91 100 ASP A N 1
ATOM 742 C CA . ASP A 1 100 ? 5.035 -20.261 7.522 1.00 44.91 100 ASP A CA 1
ATOM 743 C C . ASP A 1 100 ? 5.443 -18.869 6.992 1.00 44.91 100 ASP A C 1
ATOM 745 O O . ASP A 1 100 ? 5.974 -18.054 7.753 1.00 44.91 100 ASP A O 1
ATOM 749 N N . ILE A 1 101 ? 5.156 -18.519 5.726 1.00 46.12 101 ILE A N 1
ATOM 750 C CA . ILE A 1 101 ? 5.351 -17.147 5.201 1.00 46.12 101 ILE A CA 1
ATOM 751 C C . ILE A 1 101 ? 4.201 -16.732 4.268 1.00 46.12 101 ILE A C 1
ATOM 753 O O . ILE A 1 101 ? 4.396 -16.430 3.089 1.00 46.12 101 ILE A O 1
ATOM 757 N N . ALA A 1 102 ? 2.986 -16.638 4.812 1.00 44.06 102 ALA A N 1
ATOM 758 C CA . ALA A 1 102 ? 1.855 -16.011 4.128 1.00 44.06 102 ALA A CA 1
ATOM 759 C C . ALA A 1 102 ? 2.211 -14.577 3.656 1.00 44.06 102 ALA A C 1
ATOM 761 O O . ALA A 1 102 ? 2.275 -13.606 4.431 1.00 44.06 102 ALA A O 1
ATOM 762 N N . GLY A 1 103 ? 2.473 -14.438 2.354 1.00 50.22 103 GLY A N 1
ATOM 763 C CA . GLY A 1 103 ? 2.603 -13.153 1.667 1.00 50.22 103 GLY A CA 1
ATOM 764 C C . GLY A 1 103 ? 3.964 -12.814 1.051 1.00 50.22 103 GLY A C 1
ATOM 765 O O . GLY A 1 103 ? 4.209 -11.625 0.832 1.00 50.22 103 GLY A O 1
ATOM 766 N N . ALA A 1 104 ? 4.844 -13.785 0.778 1.00 50.62 104 ALA A N 1
ATOM 767 C CA . ALA A 1 104 ? 6.104 -13.529 0.059 1.00 50.62 104 ALA A CA 1
ATOM 768 C C . ALA A 1 104 ? 6.097 -13.915 -1.438 1.00 50.62 104 ALA A C 1
ATOM 770 O O . ALA A 1 104 ? 6.806 -13.266 -2.201 1.00 50.62 104 ALA A O 1
ATOM 771 N N . GLY A 1 105 ? 5.291 -14.896 -1.866 1.00 62.25 105 GLY A N 1
ATOM 772 C CA . GLY A 1 105 ? 5.332 -15.463 -3.229 1.00 62.25 105 GLY A CA 1
ATOM 773 C C . GLY A 1 105 ? 4.305 -14.929 -4.239 1.00 62.25 105 GLY A C 1
ATOM 774 O O . GLY A 1 105 ? 4.156 -15.502 -5.304 1.00 62.25 105 GLY A O 1
ATOM 775 N N . GLY A 1 106 ? 3.559 -13.865 -3.923 1.00 82.81 106 GLY A N 1
ATOM 776 C CA . GLY A 1 106 ? 2.489 -13.360 -4.800 1.00 82.81 106 GLY A CA 1
ATOM 777 C C . GLY A 1 106 ? 2.871 -12.135 -5.637 1.00 82.81 106 GLY A C 1
ATOM 778 O O . GLY A 1 106 ? 3.747 -11.348 -5.261 1.00 82.81 106 GLY A O 1
ATOM 779 N N . TYR A 1 107 ? 2.141 -11.910 -6.731 1.00 91.62 107 TYR A N 1
ATOM 780 C CA . TYR A 1 107 ? 2.232 -10.684 -7.528 1.00 91.62 107 TYR A CA 1
ATOM 781 C C . TYR A 1 107 ? 1.266 -9.623 -7.016 1.00 91.62 107 TYR A C 1
ATOM 783 O O . TYR A 1 107 ? 0.079 -9.876 -6.820 1.00 91.62 107 TYR A O 1
ATOM 791 N N . TYR A 1 108 ? 1.745 -8.392 -6.894 1.00 94.88 108 TYR A N 1
ATOM 792 C CA . TYR A 1 108 ? 0.903 -7.220 -6.715 1.00 94.88 108 TYR A CA 1
ATOM 793 C C . TYR A 1 108 ? 0.416 -6.709 -8.065 1.00 94.88 108 TYR A C 1
ATOM 795 O O . TYR A 1 108 ? 1.199 -6.573 -9.004 1.00 94.88 108 TYR A O 1
ATOM 803 N N . ARG A 1 109 ? -0.872 -6.385 -8.152 1.00 95.56 109 ARG A N 1
ATOM 804 C CA . ARG A 1 109 ? -1.535 -5.875 -9.354 1.00 95.56 109 ARG A CA 1
ATOM 805 C C . ARG A 1 109 ? -2.290 -4.581 -9.046 1.00 95.56 109 ARG A C 1
ATOM 807 O O . ARG A 1 109 ? -2.766 -4.366 -7.928 1.00 95.56 109 ARG A O 1
ATOM 814 N N . LEU A 1 110 ? -2.421 -3.733 -10.065 1.00 95.62 110 LEU A N 1
ATOM 815 C CA . LEU A 1 110 ? -3.280 -2.551 -10.016 1.00 95.62 110 LEU A CA 1
ATOM 816 C C . LEU A 1 110 ? -4.765 -2.936 -9.961 1.00 95.62 110 LEU A C 1
ATOM 818 O O . LEU A 1 110 ? -5.244 -3.797 -10.696 1.00 95.62 110 LEU A O 1
ATOM 822 N N . THR A 1 111 ? -5.512 -2.246 -9.114 1.00 95.44 111 THR A N 1
ATOM 823 C CA . THR A 1 111 ? -6.978 -2.207 -9.139 1.00 95.44 111 THR A 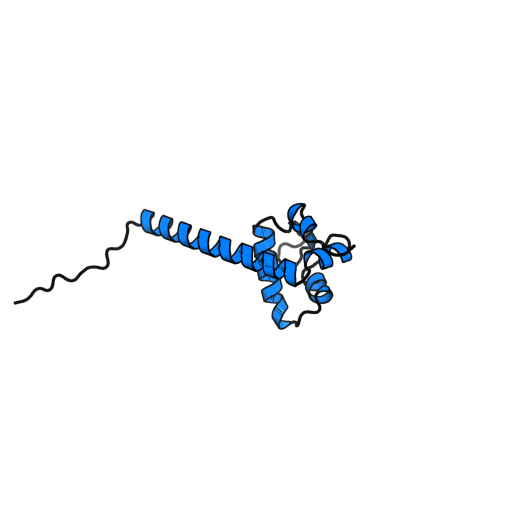CA 1
ATOM 824 C C . THR A 1 111 ? -7.417 -0.929 -9.856 1.00 95.44 111 THR A C 1
ATOM 826 O O . THR A 1 111 ? -6.594 -0.033 -10.050 1.00 95.44 111 THR A O 1
ATOM 829 N N . PRO A 1 112 ? -8.711 -0.755 -10.183 1.00 95.19 112 PRO A N 1
ATOM 830 C CA . PRO A 1 112 ? -9.200 0.523 -10.698 1.00 95.19 112 PRO A CA 1
ATOM 831 C C . PRO A 1 112 ? -8.831 1.726 -9.814 1.00 95.19 112 PRO A C 1
ATOM 833 O O . PRO A 1 112 ? -8.599 2.811 -10.334 1.00 95.19 112 PRO A O 1
ATOM 836 N N . VAL A 1 113 ? -8.726 1.531 -8.492 1.00 94.50 113 VAL A N 1
ATOM 837 C CA . VAL A 1 113 ? -8.340 2.586 -7.544 1.00 94.50 113 VAL A CA 1
ATOM 838 C C . VAL A 1 113 ? -6.860 2.935 -7.683 1.00 94.50 113 VAL A C 1
ATOM 840 O O . VAL A 1 113 ? -6.524 4.107 -7.835 1.00 94.50 113 VAL A O 1
ATOM 843 N N . SER A 1 114 ? -5.962 1.946 -7.649 1.00 94.19 114 SER A N 1
ATOM 844 C CA . SER A 1 114 ? -4.521 2.216 -7.780 1.00 94.19 114 SER A CA 1
ATOM 845 C C . SER A 1 114 ? -4.110 2.635 -9.188 1.00 94.19 114 SER A C 1
ATOM 847 O O . SER A 1 114 ? -3.106 3.328 -9.322 1.00 94.19 114 SER A O 1
ATOM 849 N N . SER A 1 115 ? -4.890 2.316 -10.223 1.00 93.06 115 SER A N 1
ATOM 850 C CA . SER A 1 115 ? -4.671 2.841 -11.577 1.00 93.06 115 SER A CA 1
ATOM 851 C C . SER A 1 115 ? -4.771 4.368 -11.653 1.00 93.06 115 SER A C 1
ATOM 853 O O . SER A 1 115 ? -4.117 4.971 -12.495 1.00 93.06 115 SER A O 1
ATOM 855 N N . LEU A 1 116 ? -5.525 5.015 -10.754 1.00 94.69 116 LEU A N 1
ATOM 856 C CA . LEU A 1 116 ? -5.589 6.483 -10.669 1.00 94.69 116 LEU A CA 1
ATOM 857 C C . LEU A 1 116 ? -4.307 7.114 -10.106 1.00 94.69 116 LEU A C 1
ATOM 859 O O . LEU A 1 116 ? -4.137 8.326 -10.187 1.00 94.69 116 LEU A O 1
ATOM 863 N N . LEU A 1 117 ? -3.426 6.311 -9.504 1.00 93.44 117 LEU A N 1
ATOM 864 C CA . LEU A 1 117 ? -2.139 6.762 -8.974 1.00 93.44 117 LEU A CA 1
ATOM 865 C C . LEU A 1 117 ? -1.018 6.702 -10.019 1.00 93.44 117 LEU A C 1
ATOM 867 O O . LEU A 1 117 ? 0.105 7.082 -9.699 1.00 93.44 117 LEU A O 1
ATOM 871 N N . VAL A 1 118 ? -1.285 6.190 -11.223 1.00 93.62 118 VAL A N 1
ATOM 872 C CA . VAL A 1 118 ? -0.299 6.153 -12.308 1.00 93.62 118 VAL A CA 1
ATOM 873 C C . VAL A 1 118 ? -0.145 7.571 -12.854 1.00 93.62 118 VAL A C 1
ATOM 875 O O . VAL A 1 118 ? -1.114 8.186 -13.295 1.00 93.62 118 VAL A O 1
ATOM 878 N N . THR A 1 119 ? 1.071 8.104 -12.778 1.00 86.50 119 THR A N 1
ATOM 879 C CA . THR A 1 119 ? 1.411 9.476 -13.179 1.00 86.50 119 THR A CA 1
ATOM 880 C C . THR A 1 119 ? 2.292 9.529 -14.423 1.00 86.50 119 THR A C 1
ATOM 882 O O . THR A 1 119 ? 2.411 10.588 -15.040 1.00 86.50 119 THR A O 1
ATOM 885 N N . ALA A 1 120 ? 2.886 8.400 -14.816 1.00 63.03 120 ALA A N 1
ATOM 886 C CA . ALA A 1 120 ? 3.692 8.290 -16.024 1.00 63.03 120 ALA A CA 1
ATOM 887 C C . ALA A 1 120 ? 2.817 8.026 -17.266 1.00 63.03 120 ALA A C 1
ATOM 889 O O . ALA A 1 120 ? 2.146 6.998 -17.353 1.00 63.03 120 ALA A O 1
ATOM 890 N N . CYS A 1 121 ? 2.866 8.950 -18.228 1.00 50.31 121 CYS A N 1
ATOM 891 C CA . CYS A 1 121 ? 2.625 8.709 -19.653 1.00 50.31 121 CYS A CA 1
ATOM 892 C C . CYS A 1 121 ? 3.951 8.900 -20.392 1.00 50.31 121 CYS A C 1
ATOM 894 O O . CYS A 1 121 ? 4.698 9.827 -19.997 1.00 50.31 121 CYS A O 1
#

Foldseek 3Di:
DDDDPPPPPPDPPPVVVVVVVVVVVVVVLVVLLVVLVVVCLVLVLLQQCVVVVFKDALVSSCVSSVHDPVCSVVSQVSVVSCCVVVQKPWDADPDDPDPPDPRHRTIIGGDPNSNVSHPDD